Protein AF-A0A077KQ15-F1 (afdb_monomer_lite)

pLDDT: mean 82.39, std 13.11, range [30.59, 95.25]

Radius of gyration: 15.84 Å; chains: 1; bounding box: 35×29×42 Å

Sequence (138 aa):
MICLRQERTEYTYKLNLDNIHTGEVILEIGNPNKTPIKVSEKIDNNALVVTAFQKSDTEAGVYEDIDFARKHFDCFIQPCFPYKFLLKKDMIKQYKFRILSSTYSLKKDKWYRFKVSLETSICKNCDNISSDWIYFKR

Secondary structure (DSSP, 8-state):
---EEEE-SS-EEEEE-TTGGGTEEEEEEE--SSS-EEE-S---GGGEEEEEEEEESSTTSPPEE-----------SSSSS---EEE-TT-EEEEEEE-S-TT--PPTT-EEEEEEEE-S-SBTTPPPEE---EEEE-

Foldseek 3Di:
DDWDWDDDPAWIWIWDCPCVVVQKIKIKIAGQDQAWWFFFPADDLLLWWWPWKWKDLDPPDDTDTDDADTDDDDQPDPPSGDRPDTHHHGDMDMYMHRRDDPVDPDDANMKMWTKIWRCHDRTDPDDTDIDDIDIDHD

Structure (mmCIF, N/CA/C/O backbone):
data_AF-A0A077KQ15-F1
#
_entry.id   AF-A0A077KQ15-F1
#
loop_
_atom_site.group_PDB
_atom_site.id
_atom_site.type_symbol
_atom_site.label_atom_id
_atom_site.label_alt_id
_atom_site.label_comp_id
_atom_site.label_asym_id
_atom_site.label_entity_id
_atom_site.label_seq_id
_atom_site.pdbx_PDB_ins_code
_atom_site.Cartn_x
_atom_site.Cartn_y
_atom_site.Cartn_z
_atom_site.occupancy
_atom_site.B_iso_or_equiv
_atom_site.auth_seq_id
_atom_site.auth_comp_id
_atom_site.auth_asym_id
_atom_site.auth_atom_id
_atom_site.pdbx_PDB_model_num
ATOM 1 N N . MET A 1 1 ? -9.443 -4.238 -12.718 1.00 30.59 1 MET A N 1
ATOM 2 C CA . MET A 1 1 ? -9.449 -4.155 -11.242 1.00 30.59 1 MET A CA 1
ATOM 3 C C . MET A 1 1 ? -8.646 -5.332 -10.695 1.00 30.59 1 MET A C 1
ATOM 5 O O . MET A 1 1 ? -9.187 -6.420 -10.555 1.00 30.59 1 MET A O 1
ATOM 9 N N . ILE A 1 2 ? -7.337 -5.159 -10.487 1.00 35.53 2 ILE A N 1
ATOM 10 C CA . ILE A 1 2 ? -6.466 -6.207 -9.924 1.00 35.53 2 ILE A CA 1
ATOM 11 C C . ILE A 1 2 ? -6.480 -6.023 -8.403 1.00 35.53 2 ILE A C 1
ATOM 13 O O . ILE A 1 2 ? -6.130 -4.952 -7.915 1.00 35.53 2 ILE A O 1
ATOM 17 N N . CYS A 1 3 ? -6.953 -7.029 -7.666 1.00 37.09 3 CYS A N 1
ATOM 18 C CA . CYS A 1 3 ? -7.058 -7.006 -6.206 1.00 37.09 3 CYS A CA 1
ATOM 19 C C . CYS A 1 3 ? -6.137 -8.076 -5.617 1.00 37.09 3 CYS A C 1
ATOM 21 O O . CYS A 1 3 ? -6.329 -9.254 -5.899 1.00 37.09 3 CYS A O 1
ATOM 23 N N . LEU A 1 4 ? -5.189 -7.680 -4.768 1.00 47.25 4 LEU A N 1
ATOM 24 C CA . LEU A 1 4 ? -4.399 -8.607 -3.955 1.00 47.25 4 LEU A CA 1
ATOM 25 C C . LEU A 1 4 ? -5.047 -8.665 -2.566 1.00 47.25 4 LEU A C 1
ATOM 27 O O . LEU A 1 4 ? -5.056 -7.660 -1.854 1.00 47.25 4 LEU A O 1
ATOM 31 N N . ARG A 1 5 ? -5.668 -9.799 -2.219 1.00 40.81 5 ARG A N 1
ATOM 32 C CA . ARG A 1 5 ? -6.348 -10.026 -0.933 1.00 40.81 5 ARG A CA 1
ATOM 33 C C . ARG A 1 5 ? -5.601 -11.111 -0.167 1.00 40.81 5 ARG A C 1
ATOM 35 O O . ARG A 1 5 ? -5.396 -12.193 -0.705 1.00 40.81 5 ARG A O 1
ATOM 42 N N . GLN A 1 6 ? -5.270 -10.847 1.093 1.00 50.84 6 GLN A N 1
ATOM 43 C CA . GLN A 1 6 ? -4.846 -11.876 2.042 1.00 50.84 6 GLN A CA 1
ATOM 44 C C . GLN A 1 6 ? -5.871 -11.917 3.180 1.00 50.84 6 GLN A C 1
ATOM 46 O O . GLN A 1 6 ? -6.166 -10.893 3.800 1.00 50.84 6 GLN A O 1
ATOM 51 N N . GLU A 1 7 ? -6.483 -13.080 3.400 1.00 47.06 7 GLU A N 1
ATOM 52 C CA . GLU A 1 7 ? -7.490 -13.276 4.444 1.00 47.06 7 GLU A CA 1
ATOM 53 C C . GLU A 1 7 ? -6.830 -13.763 5.732 1.00 47.06 7 GLU A C 1
ATOM 55 O O . GLU A 1 7 ? -6.122 -14.771 5.735 1.00 47.06 7 GLU A O 1
ATOM 60 N N . ARG A 1 8 ? -7.086 -13.062 6.841 1.00 56.31 8 ARG A N 1
ATOM 61 C CA . ARG A 1 8 ? -6.844 -13.572 8.191 1.00 56.31 8 ARG A CA 1
ATOM 62 C C . ARG A 1 8 ? -8.120 -13.488 9.006 1.00 56.31 8 ARG A C 1
ATOM 64 O O . ARG A 1 8 ? -8.973 -12.636 8.774 1.00 56.31 8 ARG A O 1
ATOM 71 N N . THR A 1 9 ? -8.221 -14.361 9.998 1.00 56.69 9 THR A N 1
ATOM 72 C CA . THR A 1 9 ? -9.385 -14.498 10.880 1.00 56.69 9 THR A CA 1
ATOM 73 C C . THR A 1 9 ? -9.701 -13.257 11.708 1.00 56.69 9 THR A C 1
ATOM 75 O O . THR A 1 9 ? -10.732 -13.261 12.359 1.00 56.69 9 THR A O 1
ATOM 78 N N . GLU A 1 10 ? -8.883 -12.197 11.691 1.00 67.94 10 GLU A N 1
ATOM 79 C CA . GLU A 1 10 ? -9.103 -10.959 12.460 1.00 67.94 10 GLU A CA 1
ATOM 80 C C . GLU A 1 10 ? -9.371 -9.721 11.582 1.00 67.94 10 GLU A C 1
ATOM 82 O O . GLU A 1 10 ? -10.157 -8.859 11.976 1.00 67.94 10 GLU A O 1
ATOM 87 N N . TYR A 1 11 ? -8.783 -9.644 10.383 1.00 77.50 11 TYR A N 1
ATOM 88 C CA . TYR A 1 11 ? -8.929 -8.524 9.449 1.00 77.50 11 TYR A CA 1
ATOM 89 C C . TYR A 1 11 ? -8.636 -8.955 8.006 1.00 77.50 11 TYR A C 1
ATOM 91 O O . TYR A 1 11 ? -7.949 -9.945 7.749 1.00 77.50 11 TYR A O 1
ATOM 99 N N . THR A 1 12 ? -9.123 -8.169 7.051 1.00 86.00 12 THR A N 1
ATOM 100 C CA . THR A 1 12 ? -8.732 -8.256 5.639 1.00 86.00 12 THR A CA 1
ATOM 101 C C . THR A 1 12 ? -7.954 -7.014 5.260 1.00 86.00 12 THR A C 1
ATOM 103 O O . THR A 1 12 ? -8.325 -5.919 5.686 1.00 86.00 12 THR A O 1
ATOM 106 N N . TYR A 1 13 ? -6.945 -7.148 4.407 1.00 86.81 13 TYR A N 1
ATOM 107 C CA . TYR A 1 13 ? -6.349 -5.992 3.752 1.00 86.81 13 TYR A CA 1
ATOM 108 C C . TYR A 1 13 ? -6.353 -6.144 2.234 1.00 86.81 13 TYR A C 1
ATOM 110 O O . TYR A 1 13 ? -6.345 -7.259 1.703 1.00 86.81 13 TYR A O 1
ATOM 118 N N . LYS A 1 14 ? -6.389 -5.007 1.543 1.00 89.00 14 LYS A N 1
ATOM 119 C CA . LYS A 1 14 ? -6.357 -4.928 0.085 1.00 89.00 14 LYS A CA 1
ATOM 120 C C . LYS A 1 14 ? -5.687 -3.635 -0.359 1.00 89.00 14 LYS A C 1
ATOM 122 O O . LYS A 1 14 ? -5.930 -2.582 0.219 1.00 89.00 14 LYS A O 1
ATOM 127 N N . LEU A 1 15 ? -4.890 -3.705 -1.419 1.00 89.38 15 LEU A N 1
ATOM 128 C CA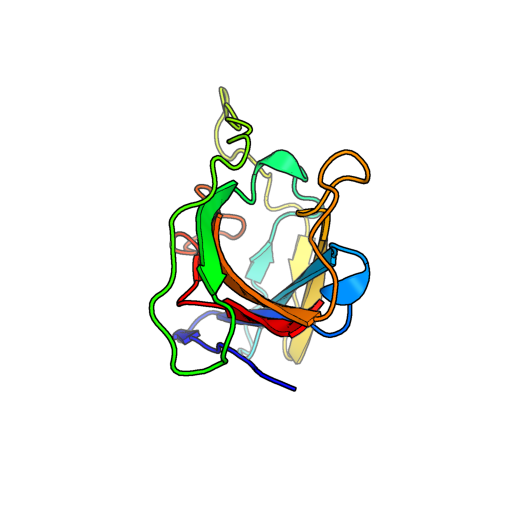 . LEU A 1 15 ? -4.402 -2.520 -2.123 1.00 89.38 15 LEU A CA 1
ATOM 129 C C . LEU A 1 15 ? -5.308 -2.253 -3.330 1.00 89.38 15 LEU A C 1
ATOM 131 O O . LEU A 1 15 ? -5.435 -3.095 -4.219 1.00 89.38 15 LEU A O 1
ATOM 135 N N . ASN A 1 16 ? -5.965 -1.098 -3.342 1.00 90.50 16 ASN A N 1
ATOM 136 C CA . ASN A 1 16 ? -6.693 -0.568 -4.483 1.00 90.50 16 ASN A CA 1
ATOM 137 C C . ASN A 1 16 ? -5.738 0.295 -5.332 1.00 90.50 16 ASN A C 1
ATOM 139 O O . ASN A 1 16 ? -5.039 1.178 -4.825 1.00 90.50 16 ASN A O 1
ATOM 143 N N . LEU A 1 17 ? -5.721 -0.004 -6.631 1.00 88.81 17 LEU A N 1
ATOM 144 C CA . LEU A 1 17 ? -4.804 0.526 -7.635 1.00 88.81 17 LEU A CA 1
ATOM 145 C C . LEU A 1 17 ? -5.513 1.363 -8.707 1.00 88.81 17 LEU A C 1
ATOM 147 O O . LEU A 1 17 ? -4.901 1.697 -9.716 1.00 88.81 17 LEU A O 1
ATOM 151 N N . ASP A 1 18 ? -6.786 1.713 -8.521 1.00 88.62 18 ASP A N 1
ATOM 152 C CA . ASP A 1 18 ? -7.578 2.446 -9.518 1.00 88.62 18 ASP A CA 1
ATOM 153 C C . ASP A 1 18 ? -6.925 3.800 -9.872 1.00 88.62 18 ASP A C 1
ATOM 155 O O . ASP A 1 18 ? -6.953 4.250 -11.018 1.00 88.62 18 ASP A O 1
ATOM 159 N N . ASN A 1 19 ? -6.220 4.398 -8.906 1.00 86.12 19 ASN A N 1
ATOM 160 C CA . ASN A 1 19 ? -5.506 5.668 -9.047 1.00 86.12 19 ASN A CA 1
ATOM 161 C C . ASN A 1 19 ? -3.994 5.504 -9.284 1.00 86.12 19 ASN A C 1
ATOM 163 O O . ASN A 1 19 ? -3.232 6.463 -9.167 1.00 86.12 19 ASN A O 1
ATOM 167 N N . ILE A 1 20 ? -3.523 4.311 -9.662 1.00 85.88 20 ILE A N 1
ATOM 168 C CA . ILE A 1 20 ? -2.083 4.086 -9.862 1.00 85.88 20 ILE A CA 1
ATOM 169 C C . ILE A 1 20 ? -1.500 4.980 -10.965 1.00 85.88 20 ILE A C 1
ATOM 171 O O . ILE A 1 20 ? -0.351 5.415 -10.891 1.00 85.88 20 ILE A O 1
ATOM 175 N N . HIS A 1 21 ? -2.322 5.335 -11.955 1.00 79.12 21 HIS A N 1
ATOM 176 C CA . HIS A 1 21 ? -1.962 6.247 -13.036 1.00 79.12 21 HIS A CA 1
ATOM 177 C C . HIS A 1 21 ? -1.613 7.661 -12.528 1.00 79.12 21 HIS A C 1
ATOM 179 O O . HIS A 1 21 ? -0.714 8.300 -13.080 1.00 79.12 21 HIS A O 1
ATOM 185 N N . THR A 1 22 ? -2.244 8.124 -11.440 1.00 81.50 22 THR A N 1
ATOM 186 C CA . THR A 1 22 ? -1.903 9.387 -10.756 1.00 81.50 22 THR A CA 1
ATOM 187 C C . THR A 1 22 ? -0.803 9.224 -9.705 1.00 81.50 22 THR A C 1
ATOM 189 O O . THR A 1 22 ? -0.356 10.214 -9.124 1.00 81.50 22 THR A O 1
ATOM 192 N N . GLY A 1 23 ? -0.316 7.998 -9.489 1.00 83.94 23 GLY A N 1
ATOM 193 C CA . GLY A 1 23 ? 0.694 7.691 -8.483 1.00 83.94 23 GLY A CA 1
ATOM 194 C C . GLY A 1 23 ? 0.148 7.369 -7.106 1.00 83.94 23 GLY A C 1
ATOM 195 O O . GLY A 1 23 ? 0.919 7.381 -6.144 1.00 83.94 23 GLY A O 1
ATOM 196 N N . GLU A 1 24 ? -1.150 7.104 -7.001 1.00 89.94 24 GLU A N 1
ATOM 197 C CA . GLU A 1 24 ? -1.814 6.837 -5.735 1.00 89.94 24 GLU A CA 1
ATOM 198 C C . GLU A 1 24 ? -2.189 5.361 -5.588 1.00 89.94 24 GLU A C 1
ATOM 200 O O . GLU A 1 24 ? -2.674 4.714 -6.516 1.00 89.94 24 GLU A O 1
ATOM 205 N N . VAL A 1 25 ? -2.004 4.848 -4.376 1.00 90.81 25 VAL A N 1
ATOM 206 C CA . VAL A 1 25 ? -2.445 3.524 -3.940 1.00 90.81 25 VAL A CA 1
ATOM 207 C C . VAL A 1 25 ? -3.271 3.699 -2.676 1.00 90.81 25 VAL A C 1
ATOM 209 O O . VAL A 1 25 ? -2.914 4.479 -1.793 1.00 90.81 25 VAL A O 1
ATOM 212 N N . ILE A 1 26 ? -4.387 2.984 -2.578 1.00 93.00 26 ILE A N 1
ATOM 213 C CA . ILE A 1 26 ? -5.243 3.012 -1.392 1.00 93.00 26 ILE A CA 1
ATOM 214 C C . ILE A 1 26 ? -5.133 1.663 -0.690 1.00 93.00 26 ILE A C 1
ATOM 216 O O . ILE A 1 26 ? -5.492 0.638 -1.257 1.00 93.00 26 ILE A O 1
ATOM 220 N N . LEU A 1 27 ? -4.657 1.659 0.551 1.00 91.75 27 LEU A N 1
ATOM 221 C CA . LEU A 1 27 ? -4.740 0.495 1.424 1.00 91.75 27 LEU A CA 1
ATOM 222 C C . LEU A 1 27 ? -6.099 0.486 2.118 1.00 91.75 27 LEU A C 1
ATOM 224 O O . LEU A 1 27 ? -6.452 1.425 2.829 1.00 91.75 27 LEU A O 1
ATOM 228 N N . GLU A 1 28 ? -6.838 -0.594 1.941 1.00 92.50 28 GLU A N 1
ATOM 229 C CA . GLU A 1 28 ? -8.114 -0.854 2.587 1.00 92.50 28 GLU A CA 1
ATOM 230 C C . GLU A 1 28 ? -7.902 -1.894 3.684 1.00 92.50 28 GLU A C 1
ATOM 232 O O . GLU A 1 28 ? -7.447 -2.999 3.398 1.00 92.50 28 GLU A O 1
ATOM 237 N N . ILE A 1 29 ? -8.241 -1.552 4.925 1.00 89.94 29 ILE A N 1
ATOM 238 C CA . ILE A 1 29 ? -8.306 -2.487 6.050 1.00 89.94 29 ILE A CA 1
ATOM 239 C C . ILE A 1 29 ? -9.770 -2.700 6.397 1.00 89.94 29 ILE A C 1
ATOM 241 O O . ILE A 1 29 ? -10.469 -1.752 6.748 1.00 89.94 29 ILE A O 1
ATOM 245 N N . GLY A 1 30 ? -10.231 -3.939 6.282 1.00 90.62 30 GLY A N 1
ATOM 246 C CA . GLY A 1 30 ? -11.596 -4.355 6.578 1.00 90.62 30 GLY A CA 1
ATOM 247 C C . GLY A 1 30 ? -11.663 -5.237 7.819 1.00 90.62 30 GLY A C 1
ATOM 248 O O . GLY A 1 30 ? -10.746 -6.014 8.087 1.00 90.62 30 GLY A O 1
ATOM 249 N N . ASN A 1 31 ? -12.765 -5.137 8.560 1.00 89.38 31 ASN A N 1
ATOM 250 C CA . ASN A 1 31 ? -13.070 -6.037 9.669 1.00 89.38 31 ASN A CA 1
ATOM 251 C C . ASN A 1 31 ? -14.221 -6.986 9.282 1.00 89.38 31 ASN A C 1
ATOM 253 O O . ASN A 1 31 ? -15.382 -6.581 9.374 1.00 89.38 31 ASN A O 1
ATOM 257 N N . PRO A 1 32 ? -13.941 -8.239 8.878 1.00 86.00 32 PRO A N 1
ATOM 258 C CA . PRO A 1 32 ? -14.989 -9.205 8.545 1.00 86.00 32 PRO A CA 1
ATOM 259 C C . PRO A 1 32 ? -15.691 -9.788 9.790 1.00 86.00 32 PRO A C 1
ATOM 261 O O . PRO A 1 32 ? -16.693 -10.493 9.671 1.00 86.00 32 PRO A O 1
ATOM 264 N N . ASN A 1 33 ? -15.178 -9.526 10.997 1.00 81.00 33 ASN A N 1
ATOM 265 C CA . ASN A 1 33 ? -15.610 -10.181 12.229 1.00 81.00 33 ASN A CA 1
ATOM 266 C C . ASN A 1 33 ? -16.580 -9.343 13.056 1.00 81.00 33 ASN A C 1
ATOM 268 O O . ASN A 1 33 ? -16.670 -8.125 12.934 1.00 81.00 33 ASN A O 1
ATOM 272 N N . LYS A 1 34 ? -17.281 -10.009 13.985 1.00 73.38 34 LYS A N 1
ATOM 273 C CA . LYS A 1 34 ? -18.187 -9.343 14.936 1.00 73.38 34 LYS A CA 1
ATOM 274 C C . LYS A 1 34 ? -17.463 -8.453 15.948 1.00 73.38 34 LYS A C 1
ATOM 276 O O . LYS A 1 34 ? -18.041 -7.465 16.394 1.00 73.38 34 LYS A O 1
ATOM 281 N N . THR A 1 35 ? -16.224 -8.781 16.300 1.00 86.69 35 THR A N 1
ATOM 282 C CA . THR A 1 35 ? -15.457 -8.028 17.295 1.00 86.69 35 THR A CA 1
ATOM 283 C C . THR A 1 35 ? -14.793 -6.813 16.647 1.00 86.69 35 THR A C 1
ATOM 285 O O . THR A 1 35 ? -14.101 -6.973 15.642 1.00 86.69 35 THR A O 1
ATOM 288 N N . PRO A 1 36 ? -14.960 -5.596 17.193 1.00 87.69 36 PRO A N 1
ATOM 289 C CA . PRO A 1 36 ? -14.260 -4.424 16.687 1.00 87.69 36 PRO A CA 1
ATOM 290 C C . PRO A 1 36 ? -12.738 -4.554 16.826 1.00 87.69 36 PRO A C 1
ATOM 292 O O . PRO A 1 36 ? -12.246 -4.979 17.872 1.00 87.69 36 PRO A O 1
ATOM 295 N N . ILE A 1 37 ? -11.996 -4.116 15.808 1.00 88.25 37 ILE A N 1
ATOM 296 C CA . ILE A 1 37 ? -10.527 -4.093 15.827 1.00 88.25 37 ILE A CA 1
ATOM 297 C C . ILE A 1 37 ? -10.019 -2.659 15.981 1.00 88.25 37 ILE A C 1
ATOM 299 O O . ILE A 1 37 ? -10.638 -1.712 15.493 1.00 88.25 37 ILE A O 1
ATOM 303 N N . LYS A 1 38 ? -8.893 -2.477 16.675 1.00 89.25 38 LYS A N 1
ATOM 304 C CA . LYS A 1 38 ? -8.252 -1.161 16.789 1.00 89.25 38 LYS A CA 1
ATOM 305 C C . LYS A 1 38 ? -7.227 -0.991 15.674 1.00 89.25 38 LYS A C 1
ATOM 307 O O . LYS A 1 38 ? -6.282 -1.772 15.582 1.00 89.25 38 LYS A O 1
ATOM 312 N N . VAL A 1 39 ? -7.406 0.053 14.877 1.00 90.56 39 VAL A N 1
ATOM 313 C CA . VAL A 1 39 ? -6.522 0.442 13.775 1.00 90.56 39 VAL A CA 1
ATOM 314 C C . VAL A 1 39 ? -6.031 1.870 13.992 1.00 90.56 39 VAL A C 1
ATOM 316 O O . VAL A 1 39 ? -6.598 2.637 14.780 1.00 90.56 39 VAL A O 1
ATOM 319 N N . SER A 1 40 ? -4.963 2.251 13.310 1.00 91.69 40 SER A N 1
ATOM 320 C CA . SER A 1 40 ? -4.457 3.617 13.364 1.00 91.69 40 SER A CA 1
ATOM 321 C C . SER A 1 40 ? -5.409 4.586 12.671 1.00 91.69 40 SER A C 1
ATOM 323 O O . SER A 1 40 ? -6.012 4.278 11.644 1.00 91.69 40 SER A O 1
ATOM 325 N N . GLU A 1 41 ? -5.563 5.789 13.214 1.00 91.31 41 GLU A N 1
ATOM 326 C CA . GLU A 1 41 ? -6.450 6.785 12.602 1.00 91.31 41 GLU A CA 1
ATOM 327 C C . GLU A 1 41 ? -5.878 7.328 11.284 1.00 91.31 41 GLU A C 1
ATOM 329 O O . GLU A 1 41 ? -6.619 7.532 10.315 1.00 91.31 41 GLU A O 1
ATOM 334 N N . LYS A 1 42 ? -4.555 7.524 11.266 1.00 90.38 42 LYS A N 1
ATOM 335 C CA . LYS A 1 42 ? -3.742 8.022 10.156 1.00 90.38 42 LYS A CA 1
ATOM 336 C C . LYS A 1 42 ? -2.431 7.239 10.109 1.00 90.38 42 LYS A C 1
ATOM 338 O O . LYS A 1 42 ? -1.972 6.750 11.142 1.00 90.38 42 LYS A O 1
ATOM 343 N N . ILE A 1 43 ? -1.852 7.153 8.918 1.00 90.00 43 ILE A N 1
ATOM 344 C CA . ILE A 1 43 ? -0.547 6.544 8.655 1.00 90.00 43 ILE A CA 1
ATOM 345 C C . ILE A 1 43 ? 0.268 7.566 7.861 1.00 90.00 43 ILE A C 1
ATOM 347 O O . ILE A 1 43 ? -0.288 8.270 7.015 1.00 90.00 43 ILE A O 1
ATOM 351 N N . ASP A 1 44 ? 1.559 7.676 8.161 1.00 88.56 44 ASP A N 1
ATOM 352 C CA . ASP A 1 44 ? 2.472 8.532 7.407 1.00 88.56 44 ASP A CA 1
ATOM 353 C C . ASP A 1 44 ? 2.666 7.979 5.992 1.00 88.56 44 ASP A C 1
ATOM 355 O O . ASP A 1 44 ? 2.819 6.773 5.800 1.00 88.56 44 ASP A O 1
ATOM 359 N N . ASN A 1 45 ? 2.687 8.855 4.988 1.00 88.00 45 ASN A N 1
ATOM 360 C CA . ASN A 1 45 ? 2.833 8.437 3.597 1.00 88.00 45 ASN A CA 1
ATOM 361 C C . ASN A 1 45 ? 4.131 7.655 3.343 1.00 88.00 45 ASN A C 1
ATOM 363 O O . ASN A 1 45 ? 4.155 6.775 2.490 1.00 88.00 45 ASN A O 1
ATOM 367 N N . ASN A 1 46 ? 5.208 7.989 4.055 1.00 86.50 46 ASN A N 1
ATOM 368 C CA . ASN A 1 46 ? 6.515 7.365 3.878 1.00 86.50 46 ASN A CA 1
ATOM 369 C C . ASN A 1 46 ? 6.582 5.961 4.491 1.00 86.50 46 ASN A C 1
ATOM 371 O O . ASN A 1 46 ? 7.512 5.223 4.190 1.00 86.50 46 ASN A O 1
ATOM 375 N N . ALA A 1 47 ? 5.603 5.573 5.313 1.00 87.44 47 ALA A N 1
ATOM 376 C CA . ALA A 1 47 ? 5.558 4.242 5.907 1.00 87.44 47 ALA A CA 1
ATOM 377 C C . ALA A 1 47 ? 5.325 3.137 4.869 1.00 87.44 47 ALA A C 1
ATOM 379 O O . ALA A 1 47 ? 5.758 2.005 5.079 1.00 87.44 47 ALA A O 1
ATOM 380 N N . LEU A 1 48 ? 4.642 3.452 3.760 1.00 88.88 48 LEU A N 1
ATOM 381 C CA . LEU A 1 48 ? 4.511 2.537 2.632 1.00 88.88 48 LEU A CA 1
ATOM 382 C C . LEU A 1 48 ? 5.740 2.675 1.730 1.00 88.88 48 LEU A C 1
ATOM 384 O O . LEU A 1 48 ? 5.846 3.601 0.925 1.00 88.88 48 LEU A O 1
ATOM 388 N N . VAL A 1 49 ? 6.660 1.729 1.863 1.00 87.62 49 VAL A N 1
ATOM 389 C CA . VAL A 1 49 ? 7.947 1.734 1.171 1.00 87.62 49 VAL A CA 1
ATOM 390 C C . VAL A 1 49 ? 7.855 0.898 -0.098 1.00 87.62 49 VAL A C 1
ATOM 392 O O . VAL A 1 49 ? 7.442 -0.260 -0.063 1.00 87.62 49 VAL A O 1
ATOM 395 N N . VAL A 1 50 ? 8.282 1.463 -1.230 1.00 88.88 50 VAL A N 1
ATOM 396 C CA . VAL A 1 50 ? 8.486 0.705 -2.472 1.00 88.88 50 VAL A CA 1
ATOM 397 C C . VAL A 1 50 ? 9.788 -0.085 -2.345 1.00 88.88 50 VAL A C 1
ATOM 399 O O . VAL A 1 50 ? 10.875 0.490 -2.304 1.00 88.88 50 VAL A O 1
ATOM 402 N N . THR A 1 51 ? 9.686 -1.409 -2.266 1.00 88.94 51 THR A N 1
ATOM 403 C CA . THR A 1 51 ? 10.842 -2.294 -2.045 1.00 88.94 51 THR A CA 1
ATOM 404 C C . THR A 1 51 ? 11.517 -2.699 -3.353 1.00 88.94 51 THR A C 1
ATOM 406 O O . THR A 1 51 ? 12.737 -2.874 -3.393 1.00 88.94 51 THR A O 1
ATOM 409 N N . ALA A 1 52 ? 10.747 -2.772 -4.440 1.00 90.88 52 ALA A N 1
ATOM 410 C CA . ALA A 1 52 ? 11.239 -3.008 -5.791 1.00 90.88 52 ALA A CA 1
ATOM 411 C C . ALA A 1 52 ? 10.395 -2.235 -6.809 1.00 90.88 52 ALA A C 1
ATOM 413 O O . ALA A 1 52 ? 9.174 -2.160 -6.658 1.00 90.88 52 ALA A O 1
ATOM 414 N N . PHE A 1 53 ? 11.030 -1.700 -7.853 1.00 91.69 53 PHE A N 1
ATOM 415 C CA . PHE A 1 53 ? 10.370 -0.976 -8.938 1.00 91.69 53 PHE A CA 1
ATOM 416 C C . PHE A 1 53 ? 11.051 -1.328 -10.261 1.00 91.69 53 PHE A C 1
ATOM 418 O O . PHE A 1 53 ? 12.263 -1.186 -10.391 1.00 91.69 53 PHE A O 1
ATOM 425 N N . GLN A 1 54 ? 10.286 -1.825 -11.228 1.00 93.25 54 GLN A N 1
ATOM 426 C CA . GLN A 1 54 ? 10.821 -2.357 -12.477 1.00 93.25 54 GLN A CA 1
ATOM 427 C C . GLN A 1 54 ? 9.982 -1.929 -13.680 1.00 93.25 54 GLN A C 1
ATOM 429 O O . GLN A 1 54 ? 8.796 -1.616 -13.548 1.00 93.25 54 GLN A O 1
ATOM 434 N N . LYS A 1 55 ? 10.589 -1.949 -14.870 1.00 93.75 55 LYS A N 1
ATOM 435 C CA . LYS A 1 55 ? 9.960 -1.547 -16.138 1.00 93.75 55 LYS A CA 1
ATOM 436 C C . LYS A 1 55 ? 10.249 -2.544 -17.249 1.00 93.75 55 LYS A C 1
ATOM 438 O O . LYS A 1 55 ? 11.359 -3.049 -17.347 1.00 93.75 55 LYS A O 1
ATOM 443 N N . SER A 1 56 ? 9.270 -2.751 -18.117 1.00 94.81 56 SER A N 1
ATOM 444 C CA . SER A 1 56 ? 9.386 -3.510 -19.354 1.00 94.81 56 SER A CA 1
ATOM 445 C C . SER A 1 56 ? 8.711 -2.783 -20.518 1.00 94.81 56 SER A C 1
ATOM 447 O O . SER A 1 56 ? 7.870 -1.896 -20.339 1.00 94.81 56 SER A O 1
ATOM 449 N N . ASP A 1 57 ? 9.081 -3.178 -21.730 1.00 93.00 57 ASP A N 1
ATOM 450 C CA . ASP A 1 57 ? 8.460 -2.714 -22.969 1.00 93.00 57 ASP A CA 1
ATOM 451 C C . ASP A 1 57 ? 7.157 -3.465 -23.277 1.00 93.00 57 ASP A C 1
ATOM 453 O O . ASP A 1 57 ? 6.302 -2.952 -23.993 1.00 93.00 57 ASP A O 1
ATOM 457 N N . THR A 1 58 ? 6.977 -4.660 -22.707 1.00 91.88 58 THR A N 1
ATOM 458 C CA . THR A 1 58 ? 5.794 -5.511 -22.904 1.00 91.88 58 THR A CA 1
ATOM 459 C C . THR A 1 58 ? 5.326 -6.091 -21.568 1.00 91.88 58 THR A C 1
ATOM 461 O O . THR A 1 58 ? 6.100 -6.168 -20.620 1.00 91.88 58 THR A O 1
ATOM 464 N N . GLU A 1 59 ? 4.059 -6.501 -21.475 1.00 88.38 59 GLU A N 1
ATOM 465 C CA . GLU A 1 59 ? 3.472 -7.026 -20.230 1.00 88.38 59 GLU A CA 1
ATOM 466 C C . GLU A 1 59 ? 4.160 -8.313 -19.746 1.00 88.38 59 GLU A C 1
ATOM 468 O O . GLU A 1 59 ? 4.427 -8.480 -18.560 1.00 88.38 59 GLU A O 1
ATOM 473 N N . ALA A 1 60 ? 4.497 -9.204 -20.682 1.00 88.81 60 ALA A N 1
ATOM 474 C CA . ALA A 1 60 ? 5.174 -10.474 -20.416 1.00 88.81 60 ALA A CA 1
ATOM 475 C C . ALA A 1 60 ? 6.697 -10.412 -20.653 1.00 88.81 60 ALA A C 1
ATOM 477 O O . ALA A 1 60 ? 7.355 -11.446 -20.753 1.00 88.81 60 ALA A O 1
ATOM 478 N N . GLY A 1 61 ? 7.255 -9.208 -20.802 1.00 88.38 61 GLY A N 1
ATOM 479 C CA . GLY A 1 61 ? 8.654 -9.008 -21.161 1.00 88.38 61 GLY A CA 1
ATOM 480 C C . GLY A 1 61 ? 9.629 -9.163 -19.998 1.00 88.38 61 GLY A C 1
ATOM 481 O O . GLY A 1 61 ? 9.262 -9.378 -18.841 1.00 88.38 61 GLY A O 1
ATOM 482 N N . VAL A 1 62 ? 10.914 -8.992 -20.313 1.00 91.69 62 VAL A N 1
ATOM 483 C CA . VAL A 1 62 ? 11.957 -8.857 -19.293 1.00 91.69 62 VAL A CA 1
ATOM 484 C C . VAL A 1 62 ? 11.786 -7.506 -18.605 1.00 91.69 62 VAL A C 1
ATOM 486 O O . VAL A 1 62 ? 11.631 -6.475 -19.264 1.00 91.69 62 VAL A O 1
ATOM 489 N N . TYR A 1 63 ? 11.776 -7.528 -17.277 1.00 94.25 63 TYR A N 1
ATOM 490 C CA . TYR A 1 63 ? 11.665 -6.340 -16.443 1.00 94.25 63 TYR A CA 1
ATOM 491 C C . TYR A 1 63 ? 13.048 -5.925 -15.950 1.00 94.25 63 TYR A C 1
ATOM 493 O O . TYR A 1 63 ? 13.762 -6.727 -15.354 1.00 94.25 63 TYR A O 1
ATOM 501 N N . GLU A 1 64 ? 13.392 -4.665 -16.181 1.00 93.56 64 GLU A N 1
ATOM 502 C CA . GLU A 1 64 ? 14.629 -4.033 -15.728 1.00 93.56 64 GLU A CA 1
ATOM 503 C C . GLU A 1 64 ? 14.382 -3.294 -14.415 1.00 93.56 64 GLU A C 1
ATOM 505 O O . GLU A 1 64 ? 13.363 -2.606 -14.278 1.00 93.56 64 GLU A O 1
ATOM 510 N N . ASP A 1 65 ? 15.323 -3.392 -13.477 1.00 91.56 65 ASP A N 1
ATOM 511 C CA . ASP A 1 65 ? 15.301 -2.599 -12.251 1.00 91.56 65 ASP A CA 1
ATOM 512 C C . ASP A 1 65 ? 15.423 -1.105 -12.554 1.00 91.56 65 ASP A C 1
ATOM 514 O O . ASP A 1 65 ? 16.243 -0.663 -13.361 1.00 91.56 65 ASP A O 1
ATOM 518 N N . ILE A 1 66 ? 14.586 -0.319 -11.886 1.00 88.12 66 ILE A N 1
ATOM 519 C CA . ILE A 1 66 ? 14.673 1.133 -11.875 1.00 88.12 66 ILE A CA 1
ATOM 520 C C . ILE A 1 66 ? 15.093 1.557 -10.480 1.00 88.12 66 ILE A C 1
ATOM 522 O O . ILE A 1 66 ? 14.483 1.153 -9.488 1.00 88.12 66 ILE A O 1
ATOM 526 N N . ASP A 1 67 ? 16.082 2.442 -10.424 1.00 81.88 67 ASP A N 1
ATOM 527 C CA . ASP A 1 67 ? 16.415 3.130 -9.190 1.00 81.88 67 ASP A CA 1
ATOM 528 C C . ASP A 1 67 ? 15.250 4.040 -8.772 1.00 81.88 67 ASP A C 1
ATOM 530 O O . ASP A 1 67 ? 14.932 5.053 -9.408 1.00 81.88 67 ASP A O 1
ATOM 534 N N . PHE A 1 68 ? 14.551 3.612 -7.727 1.00 79.81 68 PHE A N 1
ATOM 535 C CA . PHE A 1 68 ? 13.400 4.291 -7.164 1.00 79.81 68 PHE A CA 1
ATOM 536 C C . PHE A 1 68 ? 13.765 4.735 -5.757 1.00 79.81 68 PHE A C 1
ATOM 538 O O . PHE A 1 68 ? 14.142 3.904 -4.929 1.00 79.81 68 PHE A O 1
ATOM 545 N N . ALA A 1 69 ? 13.653 6.036 -5.477 1.00 72.44 69 ALA A N 1
ATOM 546 C CA . ALA A 1 69 ? 14.095 6.588 -4.207 1.00 72.44 69 ALA A CA 1
ATOM 547 C C . ALA A 1 69 ? 13.312 5.935 -3.077 1.00 72.44 69 ALA A C 1
ATOM 549 O O . ALA A 1 69 ? 12.098 6.108 -2.930 1.00 72.44 69 A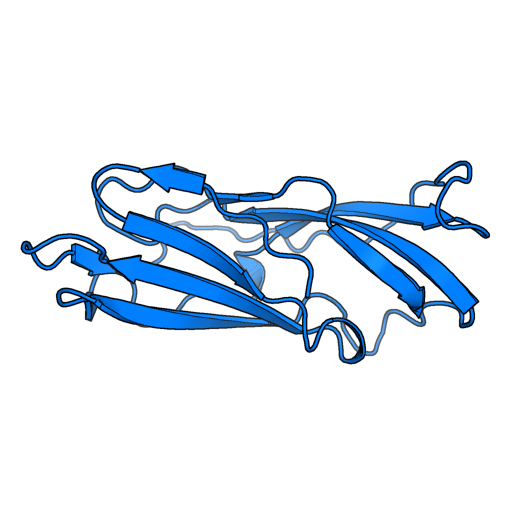LA A O 1
ATOM 550 N N . ARG A 1 70 ? 14.047 5.195 -2.257 1.00 70.62 70 ARG A N 1
ATOM 551 C CA . ARG A 1 70 ? 13.528 4.624 -1.030 1.00 70.62 70 ARG A CA 1
ATOM 552 C C . ARG A 1 70 ? 13.511 5.736 -0.001 1.00 70.62 70 ARG A C 1
ATOM 554 O O . ARG A 1 70 ? 14.554 6.200 0.451 1.00 70.62 70 ARG A O 1
ATOM 561 N N . LYS A 1 71 ? 12.314 6.197 0.348 1.00 71.06 71 LYS A N 1
ATOM 562 C CA . LYS A 1 71 ? 12.154 6.987 1.562 1.00 71.06 71 LYS A CA 1
ATOM 563 C C . LYS A 1 71 ? 12.164 6.019 2.728 1.00 71.06 71 LYS A C 1
ATOM 565 O O . LYS A 1 71 ? 11.264 5.193 2.845 1.00 71.06 71 LYS A O 1
ATOM 570 N N . HIS A 1 72 ? 13.200 6.112 3.547 1.00 66.38 72 HIS A N 1
ATOM 5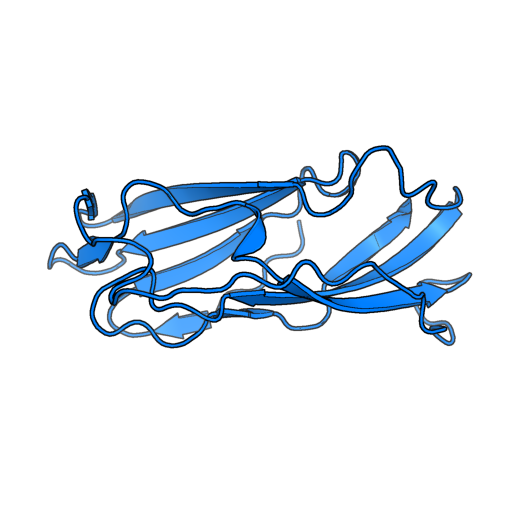71 C CA . HIS A 1 72 ? 13.232 5.415 4.819 1.00 66.38 72 HIS A CA 1
ATOM 572 C C . HIS A 1 72 ? 12.257 6.106 5.772 1.00 66.38 72 HIS A C 1
ATOM 574 O O . HIS A 1 72 ? 12.261 7.333 5.901 1.00 66.38 72 HIS A O 1
ATOM 580 N N . PHE A 1 73 ? 11.372 5.318 6.373 1.00 78.12 73 PHE A N 1
ATOM 581 C CA . PHE A 1 73 ? 10.500 5.767 7.445 1.00 78.12 73 PHE A CA 1
ATOM 582 C C . PHE A 1 73 ? 11.077 5.263 8.760 1.00 78.12 73 PHE A C 1
ATOM 584 O O . PHE A 1 73 ? 10.992 4.076 9.065 1.00 78.12 73 PHE A O 1
ATOM 591 N N . ASP A 1 74 ? 11.655 6.177 9.532 1.00 75.88 74 ASP A N 1
ATOM 592 C CA . ASP A 1 74 ? 12.197 5.850 10.842 1.00 75.88 74 ASP A CA 1
ATOM 593 C C . ASP A 1 74 ? 11.131 6.054 11.918 1.00 75.88 74 ASP A C 1
ATOM 595 O O . ASP A 1 74 ? 10.553 7.133 12.077 1.00 75.88 74 ASP A O 1
ATOM 599 N N . CYS A 1 75 ? 10.879 4.999 12.685 1.00 78.38 75 CYS A N 1
ATOM 600 C CA . CYS A 1 75 ? 9.962 5.020 13.808 1.00 78.38 75 CYS A CA 1
ATOM 601 C C . CYS A 1 75 ? 10.726 4.857 15.119 1.00 78.38 75 CYS A C 1
ATOM 603 O O . CYS A 1 75 ? 11.161 3.766 15.477 1.00 78.38 75 CYS A O 1
ATOM 605 N N . PHE A 1 76 ? 10.851 5.957 15.856 1.00 77.56 76 PHE A N 1
ATOM 606 C CA . PHE A 1 76 ? 11.614 5.988 17.105 1.00 77.56 76 PHE A CA 1
ATOM 607 C C . PHE A 1 76 ? 10.784 5.611 18.345 1.00 77.56 76 PHE A C 1
ATOM 609 O O . PHE A 1 76 ? 11.354 5.330 19.395 1.00 77.56 76 PHE A O 1
ATOM 616 N N . ILE A 1 77 ? 9.446 5.603 18.248 1.00 76.31 77 ILE A N 1
ATOM 617 C CA . ILE A 1 77 ? 8.531 5.286 19.359 1.00 76.31 77 ILE A CA 1
ATOM 618 C C . ILE A 1 77 ? 7.444 4.328 18.872 1.00 76.31 77 ILE A C 1
ATOM 620 O O . ILE A 1 77 ? 6.734 4.623 17.911 1.00 76.31 77 ILE A O 1
ATOM 624 N N . GLN A 1 78 ? 7.279 3.197 19.564 1.00 75.75 78 GLN A N 1
ATOM 625 C CA . GLN A 1 78 ? 6.252 2.207 19.240 1.00 75.75 78 GLN A CA 1
ATOM 626 C C . GLN A 1 78 ? 4.962 2.386 20.069 1.00 75.75 78 GLN A C 1
ATOM 628 O O . GLN A 1 78 ? 5.035 2.699 21.259 1.00 75.75 78 GLN A O 1
ATOM 633 N N . PRO A 1 79 ? 3.775 2.122 19.480 1.00 75.81 79 PRO A N 1
ATOM 634 C CA . PRO A 1 79 ? 3.556 1.845 18.059 1.00 75.81 79 PRO A CA 1
ATOM 635 C C . PRO A 1 79 ? 3.733 3.114 17.212 1.00 75.81 79 PRO A C 1
ATOM 637 O O . PRO A 1 79 ? 3.240 4.180 17.579 1.00 75.81 79 PRO A O 1
ATOM 640 N N . CYS A 1 80 ? 4.359 2.970 16.042 1.00 81.81 80 CYS A N 1
ATOM 641 C CA . CYS A 1 80 ? 4.589 4.062 15.084 1.00 81.81 80 CYS A CA 1
ATOM 642 C C . CYS A 1 80 ? 3.291 4.772 14.691 1.00 81.81 80 CYS A C 1
ATOM 644 O O . CYS A 1 80 ? 3.263 5.976 14.448 1.00 81.81 80 CYS A O 1
ATOM 646 N N . PHE A 1 81 ? 2.198 4.004 14.676 1.00 87.06 81 PHE A N 1
ATOM 647 C CA . PHE A 1 81 ? 0.857 4.476 14.390 1.00 87.06 81 PHE A CA 1
ATOM 648 C C . PHE A 1 81 ? -0.097 4.054 15.514 1.00 87.06 81 PHE A C 1
ATOM 650 O O . PHE A 1 81 ? -0.601 2.930 15.513 1.00 87.06 81 PHE A O 1
ATOM 657 N N . PRO A 1 82 ? -0.396 4.939 16.480 1.00 86.75 82 PRO A N 1
ATOM 658 C CA . PRO A 1 82 ? -1.282 4.621 17.596 1.00 86.75 82 PRO A CA 1
ATOM 659 C C . PRO A 1 82 ? -2.667 4.124 17.152 1.00 86.75 82 PRO A C 1
ATOM 661 O O . PRO A 1 82 ? -3.333 4.770 16.341 1.00 86.75 82 PRO A O 1
ATOM 664 N N . TYR A 1 83 ? -3.134 3.015 17.740 1.00 89.38 83 TYR A N 1
ATOM 665 C CA . TYR A 1 83 ? -4.410 2.353 17.419 1.00 89.38 83 TYR A CA 1
ATOM 666 C C . TYR A 1 83 ? -5.634 3.090 17.994 1.00 89.38 83 TYR A C 1
ATOM 668 O O . TYR A 1 83 ? -6.327 2.598 18.891 1.00 89.38 83 TYR A O 1
ATOM 676 N N . LYS A 1 84 ? -5.860 4.317 17.528 1.00 89.44 84 LYS A N 1
ATOM 677 C CA . LYS A 1 84 ? -6.877 5.234 18.064 1.00 89.44 84 LYS A CA 1
ATOM 678 C C . LYS A 1 84 ? -8.265 5.061 17.443 1.00 89.44 84 LYS A C 1
ATOM 680 O O . LYS A 1 84 ? -9.230 5.568 18.004 1.00 89.44 84 LYS A O 1
ATOM 685 N N . PHE A 1 85 ? -8.390 4.344 16.327 1.00 91.69 85 PHE A N 1
ATOM 686 C CA . PHE A 1 85 ? -9.662 4.165 15.630 1.00 91.69 85 PHE A CA 1
ATOM 687 C C . PHE A 1 85 ? -10.237 2.766 15.862 1.00 91.69 85 PHE A C 1
ATOM 689 O O . PHE A 1 85 ? -9.545 1.764 15.694 1.00 91.69 85 PHE A O 1
ATOM 696 N N . LEU A 1 86 ? -11.518 2.692 16.225 1.00 91.81 86 LEU A N 1
ATOM 697 C CA . LEU A 1 86 ? -12.231 1.432 16.419 1.00 91.81 86 LEU A CA 1
ATOM 698 C C . LEU A 1 86 ? -12.997 1.057 15.141 1.00 91.81 86 LEU A C 1
ATOM 700 O O . LEU A 1 86 ? -14.039 1.640 14.843 1.00 91.81 86 LEU A O 1
ATOM 704 N N . LEU A 1 87 ? -12.490 0.076 14.394 1.00 91.31 87 LEU A N 1
ATOM 705 C CA . LEU A 1 87 ? -13.096 -0.413 13.159 1.00 91.31 87 LEU A CA 1
ATOM 706 C C . LEU A 1 87 ? -14.137 -1.499 13.469 1.00 91.31 87 LEU A C 1
ATOM 708 O O . LEU A 1 87 ? -13.799 -2.613 13.882 1.00 91.31 87 LEU A O 1
ATOM 712 N N . LYS A 1 88 ? -15.418 -1.158 13.297 1.00 92.75 88 LYS A N 1
ATOM 713 C CA . LYS A 1 88 ? -16.554 -2.061 13.552 1.00 92.75 88 LYS A CA 1
ATOM 714 C C . LYS A 1 88 ? -16.693 -3.122 12.450 1.00 92.75 88 LYS A C 1
ATOM 716 O O . LYS A 1 88 ? -16.077 -3.003 11.394 1.00 92.75 88 LYS A O 1
ATOM 721 N N . LYS A 1 89 ? -17.521 -4.137 12.710 1.00 91.50 89 LYS A N 1
ATOM 722 C CA . LYS A 1 89 ? -17.881 -5.194 11.755 1.00 91.50 89 LYS A CA 1
ATOM 723 C C . LYS A 1 89 ? -18.311 -4.612 10.404 1.00 91.50 89 LYS A C 1
ATOM 725 O O . LYS A 1 89 ? -19.058 -3.637 10.375 1.00 91.50 89 LYS A O 1
ATOM 730 N N . ASP A 1 90 ? -17.845 -5.234 9.325 1.00 90.06 90 ASP A N 1
ATOM 731 C CA . ASP A 1 90 ? -18.131 -4.912 7.921 1.00 90.06 90 ASP A CA 1
ATOM 732 C C . ASP A 1 90 ? -17.733 -3.482 7.501 1.00 90.06 90 ASP A C 1
ATOM 734 O O . ASP A 1 90 ? -18.080 -3.025 6.413 1.00 90.06 90 ASP A O 1
ATOM 738 N N . MET A 1 91 ? -16.977 -2.763 8.340 1.00 92.81 91 MET A N 1
ATOM 739 C CA . MET A 1 91 ? -16.417 -1.463 7.987 1.00 92.81 91 MET A CA 1
ATOM 740 C C . MET A 1 91 ? -15.030 -1.602 7.370 1.00 92.81 91 MET A C 1
ATOM 742 O O . MET A 1 91 ? -14.236 -2.467 7.746 1.00 92.81 91 MET A O 1
ATOM 746 N N . ILE A 1 92 ? -14.729 -0.665 6.472 1.00 93.06 92 ILE A N 1
ATOM 747 C CA . ILE A 1 92 ? -13.432 -0.520 5.819 1.00 93.06 92 ILE A CA 1
ATOM 748 C C . ILE A 1 92 ? -12.833 0.830 6.211 1.00 93.06 92 ILE A C 1
ATOM 750 O O . ILE A 1 92 ? -13.489 1.869 6.131 1.00 93.06 92 ILE A O 1
AT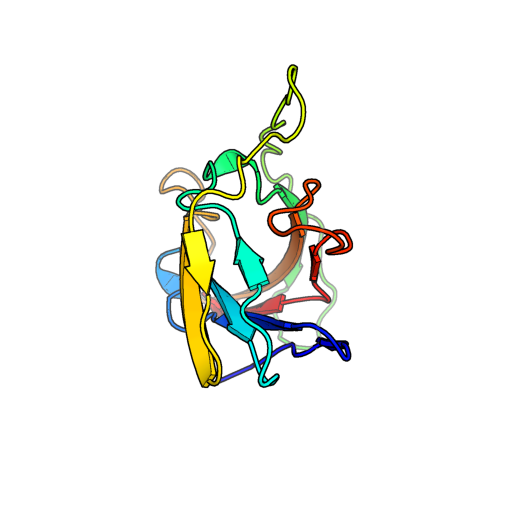OM 754 N N . LYS A 1 93 ? -11.567 0.817 6.623 1.00 93.75 93 LYS A N 1
ATOM 755 C CA . LYS A 1 93 ? -10.734 2.006 6.779 1.00 93.75 93 LYS A CA 1
ATOM 756 C C . LYS A 1 93 ? -9.786 2.091 5.593 1.00 93.75 93 LYS A C 1
ATOM 758 O O . LYS A 1 93 ? -9.081 1.133 5.292 1.00 93.75 93 LYS A O 1
ATOM 763 N N . GLN A 1 94 ? -9.771 3.244 4.939 1.00 95.25 94 GLN A N 1
ATOM 764 C CA . GLN A 1 94 ? -8.909 3.505 3.794 1.00 95.25 94 GLN A CA 1
ATOM 765 C C . GLN A 1 94 ? -7.750 4.420 4.189 1.00 95.25 94 GLN A C 1
ATOM 767 O O . GLN A 1 94 ? -7.940 5.408 4.906 1.00 95.25 94 GLN A O 1
ATOM 772 N N . TYR A 1 95 ? -6.565 4.104 3.681 1.00 93.44 95 TYR A N 1
ATOM 773 C CA . TYR A 1 95 ? -5.355 4.905 3.807 1.00 93.44 95 TYR A CA 1
ATOM 774 C C . TYR A 1 95 ? -4.808 5.178 2.414 1.00 93.44 95 TYR A C 1
ATOM 776 O O . TYR A 1 95 ? -4.489 4.254 1.668 1.00 93.44 95 TYR A O 1
ATOM 784 N N . LYS A 1 96 ? -4.730 6.456 2.049 1.00 94.06 96 LYS A N 1
ATOM 785 C CA . LYS A 1 96 ? -4.200 6.887 0.758 1.00 94.06 96 LYS A CA 1
ATOM 786 C C . LYS A 1 96 ? -2.692 7.086 0.872 1.00 94.06 96 LYS A C 1
ATOM 788 O O . LYS A 1 96 ? -2.240 7.845 1.725 1.00 94.06 96 LYS A O 1
ATOM 793 N N . PHE A 1 97 ? -1.955 6.467 -0.040 1.00 91.12 97 PHE A N 1
ATOM 794 C CA . PHE A 1 97 ? -0.520 6.634 -0.208 1.00 91.12 97 PHE A CA 1
ATOM 795 C C . PHE A 1 97 ? -0.221 7.172 -1.600 1.00 91.12 97 PHE A C 1
ATOM 797 O O . PHE A 1 97 ? -0.726 6.673 -2.604 1.00 91.12 97 PHE A O 1
ATOM 804 N N . ARG A 1 98 ? 0.634 8.183 -1.666 1.00 89.81 98 ARG A N 1
ATOM 805 C CA . ARG A 1 98 ? 1.216 8.703 -2.893 1.00 89.81 98 ARG A CA 1
ATOM 806 C C . ARG A 1 98 ? 2.605 8.108 -3.044 1.00 89.81 98 ARG A C 1
ATOM 808 O O . ARG A 1 98 ? 3.544 8.540 -2.374 1.00 89.81 98 ARG A O 1
ATOM 815 N N . ILE A 1 99 ? 2.702 7.110 -3.911 1.00 85.06 99 ILE A N 1
ATOM 816 C CA . ILE A 1 99 ? 3.940 6.376 -4.168 1.00 85.06 99 ILE A CA 1
ATOM 817 C C . ILE A 1 99 ? 4.726 6.994 -5.323 1.00 85.06 99 ILE A C 1
ATOM 819 O O . ILE A 1 99 ? 5.931 7.153 -5.201 1.00 85.06 99 ILE A O 1
ATOM 823 N N . LEU A 1 100 ? 4.070 7.434 -6.404 1.00 78.94 100 LEU A N 1
ATOM 824 C CA . LEU A 1 100 ? 4.750 8.115 -7.509 1.00 78.94 100 LEU A CA 1
ATOM 825 C C . LEU A 1 100 ? 4.643 9.631 -7.295 1.00 78.94 100 LEU A C 1
ATOM 827 O O . LEU A 1 100 ? 3.564 10.221 -7.400 1.00 78.94 100 LEU A O 1
ATOM 831 N N . SER A 1 101 ? 5.759 10.282 -6.969 1.00 65.69 101 SER A N 1
ATOM 832 C CA . SER A 1 101 ? 5.832 11.746 -6.968 1.00 65.69 101 SER A CA 1
ATOM 833 C C . SER A 1 101 ? 5.917 12.286 -8.397 1.00 65.69 101 SER A C 1
ATOM 835 O O . SER A 1 101 ? 6.355 11.602 -9.320 1.00 65.69 101 SER A O 1
ATOM 837 N N . SER A 1 102 ? 5.546 13.556 -8.579 1.00 55.03 102 SER A N 1
ATOM 838 C CA . SER A 1 102 ? 5.673 14.280 -9.855 1.00 55.03 102 SER A CA 1
ATOM 839 C C . SER A 1 102 ? 7.107 14.344 -10.395 1.00 55.03 102 SER A C 1
ATOM 841 O O . SER A 1 102 ? 7.298 14.627 -11.572 1.00 55.03 102 SER A O 1
ATOM 843 N N . THR A 1 103 ? 8.110 14.071 -9.559 1.00 56.25 103 THR A N 1
ATOM 844 C CA . THR A 1 103 ? 9.520 13.995 -9.957 1.00 56.25 103 THR A CA 1
ATOM 845 C C . THR A 1 103 ? 9.859 12.728 -10.750 1.00 56.25 103 THR A C 1
ATOM 847 O O . THR A 1 103 ? 10.815 12.745 -11.520 1.00 56.25 103 THR A O 1
ATOM 850 N N . TYR A 1 104 ? 9.070 11.651 -10.637 1.00 67.56 104 TYR A N 1
ATOM 851 C CA . TYR A 1 104 ? 9.264 10.440 -11.435 1.00 67.56 104 TYR A CA 1
ATOM 852 C C . TYR A 1 104 ? 8.509 10.539 -12.759 1.00 67.56 104 TYR A C 1
ATOM 854 O O . TYR A 1 104 ? 7.319 10.232 -12.866 1.00 67.56 104 TYR A O 1
ATOM 862 N N . SER A 1 105 ? 9.232 10.954 -13.797 1.00 69.56 105 SER A N 1
ATOM 863 C CA . SER A 1 105 ? 8.735 10.961 -15.174 1.00 69.56 105 SER A CA 1
ATOM 864 C C . SER A 1 105 ? 8.747 9.542 -15.743 1.00 69.56 105 SER A C 1
ATOM 866 O O . SER A 1 105 ? 9.656 9.152 -16.475 1.00 69.56 105 SER A O 1
ATOM 868 N N . LEU A 1 106 ? 7.745 8.740 -15.374 1.00 82.75 106 LEU A N 1
ATOM 869 C CA . LEU A 1 106 ? 7.534 7.433 -15.992 1.00 82.75 106 LEU A CA 1
ATOM 870 C C . LEU A 1 106 ? 7.288 7.610 -17.498 1.00 82.75 106 LEU A C 1
ATOM 872 O O . LEU A 1 106 ? 6.503 8.466 -17.915 1.00 82.75 106 LEU A O 1
ATOM 876 N N . LYS A 1 107 ? 7.968 6.792 -18.302 1.00 85.19 107 LYS A N 1
ATOM 877 C CA . LYS A 1 107 ? 7.838 6.776 -19.759 1.00 85.19 107 LYS A CA 1
ATOM 878 C C . LYS A 1 107 ? 6.441 6.277 -20.130 1.00 85.19 107 LYS A C 1
ATOM 880 O O . LYS A 1 107 ? 5.965 5.302 -19.554 1.00 85.19 107 LYS A O 1
ATOM 885 N N . LYS A 1 108 ? 5.815 6.946 -21.098 1.00 86.75 108 LYS A N 1
ATOM 886 C CA . LYS A 1 108 ? 4.546 6.505 -21.690 1.00 86.75 108 LYS A CA 1
ATOM 887 C C . LYS A 1 108 ? 4.731 5.180 -22.429 1.00 86.75 108 LYS A C 1
ATOM 889 O O . LYS A 1 108 ? 5.821 4.902 -22.932 1.00 86.75 108 LYS A O 1
ATOM 894 N N . ASP A 1 109 ? 3.661 4.401 -22.491 1.00 88.38 109 ASP A N 1
ATOM 895 C CA . ASP A 1 109 ? 3.566 3.103 -23.152 1.00 88.38 109 ASP A CA 1
ATOM 896 C C . ASP A 1 109 ? 4.577 2.068 -22.659 1.00 88.38 109 ASP A C 1
ATOM 898 O O . ASP A 1 109 ? 5.019 1.193 -23.403 1.00 88.38 109 ASP A O 1
ATOM 902 N N . LYS A 1 110 ? 4.928 2.148 -21.374 1.00 91.25 110 LYS A N 1
ATOM 903 C CA . LYS A 1 110 ? 5.758 1.148 -20.703 1.00 91.25 110 LYS A CA 1
ATOM 904 C C . LYS A 1 110 ? 4.962 0.423 -19.634 1.00 91.25 110 LYS A C 1
ATOM 906 O O . LYS A 1 110 ? 4.076 0.988 -18.987 1.00 91.25 110 LYS A O 1
ATOM 911 N N . TRP A 1 111 ? 5.310 -0.842 -19.460 1.00 93.31 111 TRP A N 1
ATOM 912 C CA . TRP A 1 111 ? 4.794 -1.675 -18.392 1.00 93.31 111 TRP A CA 1
ATOM 913 C C . TRP A 1 111 ? 5.678 -1.517 -17.173 1.00 93.31 111 TRP A C 1
ATOM 915 O O . TRP A 1 111 ? 6.898 -1.605 -17.259 1.00 93.31 111 TRP A O 1
ATOM 925 N N . TYR A 1 112 ? 5.059 -1.296 -16.028 1.00 91.69 112 TYR A N 1
ATOM 926 C CA . TYR A 1 112 ? 5.731 -1.140 -14.755 1.00 91.69 112 TYR A CA 1
ATOM 927 C C . TYR A 1 112 ? 5.251 -2.212 -13.798 1.00 91.69 112 TYR A C 1
ATOM 929 O O . TYR A 1 112 ? 4.083 -2.609 -13.824 1.00 91.69 112 TYR A O 1
ATOM 937 N N . ARG A 1 113 ? 6.155 -2.664 -12.931 1.00 92.25 113 ARG A N 1
ATOM 938 C CA . ARG A 1 113 ? 5.772 -3.460 -11.774 1.00 92.25 113 ARG A CA 1
ATOM 939 C C . ARG A 1 113 ? 6.521 -3.042 -10.530 1.00 92.25 113 ARG A C 1
ATOM 941 O O . ARG A 1 113 ? 7.673 -2.623 -10.607 1.00 92.25 113 ARG A O 1
ATOM 948 N N . PHE A 1 114 ? 5.874 -3.167 -9.384 1.00 91.12 114 PHE A N 1
ATOM 949 C CA . PHE A 1 114 ? 6.485 -2.797 -8.118 1.00 91.12 114 PHE A CA 1
ATOM 950 C C . PHE A 1 114 ? 5.984 -3.645 -6.962 1.00 91.12 114 PHE A C 1
ATOM 952 O O . PHE A 1 114 ? 4.936 -4.283 -7.056 1.00 91.12 114 PHE A O 1
ATOM 959 N N . LYS A 1 115 ? 6.753 -3.648 -5.877 1.00 91.50 115 LYS A N 1
ATOM 960 C CA . LYS A 1 115 ? 6.353 -4.209 -4.587 1.00 91.50 115 LYS A CA 1
ATOM 961 C C . LYS A 1 115 ? 6.345 -3.114 -3.540 1.00 91.50 115 LYS A C 1
ATOM 963 O O . LYS A 1 115 ? 7.201 -2.227 -3.570 1.00 91.50 115 LYS A O 1
ATOM 968 N N . VAL A 1 116 ? 5.405 -3.199 -2.610 1.00 89.44 116 VAL A N 1
ATOM 969 C CA . VAL A 1 116 ? 5.352 -2.327 -1.438 1.00 89.44 116 VAL A CA 1
ATOM 970 C C . VAL A 1 116 ? 5.391 -3.136 -0.156 1.00 89.44 116 VAL A C 1
ATOM 972 O O . VAL A 1 116 ? 4.879 -4.250 -0.098 1.00 89.44 116 VAL A O 1
ATOM 975 N N . SER A 1 117 ? 5.986 -2.545 0.871 1.00 88.12 117 SER A N 1
ATOM 976 C CA . SER A 1 117 ? 5.972 -3.047 2.238 1.00 88.12 117 SER A CA 1
ATOM 977 C C . SER A 1 117 ? 5.555 -1.926 3.180 1.00 88.12 117 SER A C 1
ATOM 979 O O . SER A 1 117 ? 5.905 -0.765 2.973 1.00 88.12 117 SER A O 1
ATOM 981 N N . LEU A 1 118 ? 4.808 -2.278 4.216 1.00 86.31 118 LEU A N 1
ATOM 982 C CA . LEU A 1 118 ? 4.458 -1.418 5.333 1.00 86.31 118 LEU A CA 1
ATOM 983 C C . LEU A 1 118 ? 5.054 -2.063 6.582 1.00 86.31 118 LEU A C 1
ATOM 985 O O . LEU A 1 118 ? 4.507 -3.026 7.120 1.00 86.31 118 LEU A O 1
ATOM 989 N N . GLU A 1 119 ? 6.195 -1.538 7.024 1.00 67.88 119 GLU A N 1
ATOM 990 C CA . GLU A 1 119 ? 7.025 -2.124 8.091 1.00 67.88 119 GLU A CA 1
ATOM 991 C C . GLU A 1 119 ? 6.442 -1.956 9.507 1.00 67.88 119 GLU A 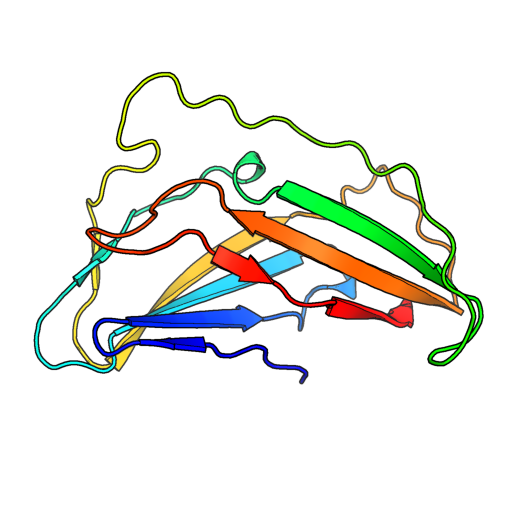C 1
ATOM 993 O O . GLU A 1 119 ? 7.103 -2.238 10.501 1.00 67.88 119 GLU A O 1
ATOM 998 N N . THR A 1 120 ? 5.195 -1.500 9.631 1.00 67.69 120 THR A N 1
ATOM 999 C CA . THR A 1 120 ? 4.575 -1.205 10.927 1.00 67.69 120 THR A CA 1
ATOM 1000 C C . THR A 1 120 ? 3.236 -1.911 11.069 1.00 67.69 120 THR A C 1
ATOM 1002 O O . THR A 1 120 ? 2.404 -1.893 10.158 1.00 67.69 120 THR A O 1
ATOM 1005 N N . SER A 1 121 ? 2.990 -2.482 12.250 1.00 70.69 121 SER A N 1
ATOM 1006 C CA . SER A 1 121 ? 1.657 -2.934 12.640 1.00 70.69 121 SER A CA 1
ATOM 1007 C C . SER A 1 121 ? 0.749 -1.710 12.762 1.00 70.69 121 SER A C 1
ATOM 1009 O O . SER A 1 121 ? 0.824 -0.951 13.723 1.00 70.69 121 SER A O 1
ATOM 1011 N N . ILE A 1 122 ? -0.107 -1.500 11.767 1.00 78.12 122 ILE A N 1
ATOM 1012 C CA . ILE A 1 122 ? -1.125 -0.431 11.739 1.00 78.12 122 ILE A CA 1
ATOM 1013 C C . ILE A 1 122 ? -2.398 -0.801 12.504 1.00 78.12 122 ILE A C 1
ATOM 1015 O O . ILE A 1 122 ? -3.327 -0.007 12.661 1.00 78.12 122 ILE A O 1
ATOM 1019 N N . CYS A 1 123 ? -2.462 -2.040 12.972 1.00 74.38 123 CYS A N 1
ATOM 1020 C CA . CYS A 1 123 ? -3.509 -2.534 13.834 1.00 74.38 123 CYS A CA 1
ATOM 1021 C C . CYS A 1 123 ? -2.935 -3.511 14.853 1.00 74.38 123 CYS A C 1
ATOM 1023 O O . CYS A 1 123 ? -1.874 -4.108 14.654 1.00 74.38 123 CYS A O 1
ATOM 1025 N N . LYS A 1 124 ? -3.617 -3.617 15.996 1.00 71.94 124 LYS A N 1
ATOM 1026 C CA . LYS A 1 124 ? -3.180 -4.483 17.092 1.00 71.94 124 LYS A CA 1
ATOM 1027 C C . LYS A 1 124 ? -3.229 -5.941 16.615 1.00 71.94 124 LYS A C 1
ATOM 1029 O O . LYS A 1 124 ? -4.294 -6.379 16.201 1.00 71.94 124 LYS A O 1
ATOM 1034 N N . ASN A 1 125 ? -2.102 -6.654 16.710 1.00 68.19 1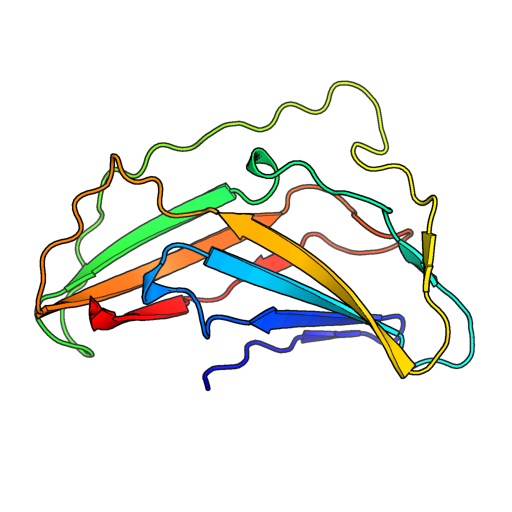25 ASN A N 1
ATOM 1035 C CA . ASN A 1 125 ? -1.903 -8.039 16.242 1.00 68.19 125 ASN A CA 1
ATOM 1036 C C . ASN A 1 125 ? -1.919 -8.227 14.715 1.00 68.19 125 ASN A C 1
ATOM 1038 O O . ASN A 1 125 ? -2.143 -9.330 14.223 1.00 68.19 125 ASN A O 1
ATOM 1042 N N . CYS A 1 126 ? -1.671 -7.159 13.963 1.00 69.88 126 CYS A N 1
ATOM 1043 C CA . CYS A 1 126 ? -1.511 -7.253 12.521 1.00 69.88 126 CYS A CA 1
ATOM 1044 C C . CYS A 1 126 ? -0.054 -7.507 12.148 1.00 69.88 126 CYS A C 1
ATOM 1046 O O . CYS A 1 126 ? 0.846 -6.817 12.639 1.00 69.88 126 CYS A O 1
ATOM 1048 N N . ASP A 1 127 ? 0.150 -8.462 11.246 1.00 70.19 127 ASP A N 1
ATOM 1049 C CA . ASP A 1 127 ? 1.444 -8.689 10.615 1.00 70.19 127 ASP A CA 1
ATOM 1050 C C . ASP A 1 127 ? 1.775 -7.548 9.653 1.00 70.19 127 ASP A C 1
ATOM 1052 O O . ASP A 1 127 ? 0.903 -6.781 9.225 1.00 70.19 127 ASP A O 1
ATOM 1056 N N . ASN A 1 128 ? 3.051 -7.475 9.282 1.00 74.94 128 ASN A N 1
ATOM 1057 C CA . ASN A 1 128 ? 3.520 -6.560 8.254 1.00 74.94 128 ASN A CA 1
ATOM 1058 C C . ASN A 1 128 ? 2.766 -6.803 6.944 1.00 74.94 128 ASN A C 1
ATOM 1060 O O . ASN A 1 128 ? 2.552 -7.942 6.523 1.00 74.94 128 ASN A O 1
ATOM 1064 N N . ILE A 1 129 ? 2.384 -5.712 6.288 1.00 81.69 129 ILE A N 1
ATOM 1065 C CA . ILE A 1 129 ? 1.711 -5.771 4.994 1.00 81.69 129 ILE A CA 1
ATOM 1066 C C . ILE A 1 129 ? 2.792 -5.709 3.925 1.00 81.69 129 ILE A C 1
ATOM 1068 O O . ILE A 1 129 ? 3.529 -4.732 3.846 1.00 81.69 129 ILE A O 1
ATOM 1072 N N . SER A 1 130 ? 2.872 -6.742 3.095 1.00 85.50 130 SER A N 1
ATOM 1073 C CA . SER A 1 130 ? 3.765 -6.795 1.941 1.00 85.50 130 SER A CA 1
ATOM 1074 C C . SER A 1 130 ? 2.960 -7.213 0.723 1.00 85.50 130 SER A C 1
ATOM 1076 O O . SER A 1 130 ? 2.115 -8.103 0.816 1.00 85.50 130 SER A O 1
ATOM 1078 N N . SER A 1 131 ? 3.182 -6.553 -0.409 1.00 86.56 131 SER A N 1
ATOM 1079 C CA . SER A 1 131 ? 2.495 -6.885 -1.651 1.00 86.56 131 SER A CA 1
ATOM 1080 C C . SER A 1 131 ? 3.289 -7.883 -2.488 1.00 86.56 131 SER A C 1
ATOM 1082 O O . SER A 1 131 ? 4.522 -7.848 -2.556 1.00 86.56 131 SER A O 1
ATOM 1084 N N . ASP A 1 132 ? 2.559 -8.688 -3.255 1.00 89.44 132 ASP A N 1
ATOM 1085 C CA . ASP A 1 132 ? 3.097 -9.274 -4.478 1.00 89.44 132 ASP A CA 1
ATOM 1086 C C . ASP A 1 132 ? 3.400 -8.189 -5.526 1.00 89.44 132 ASP A C 1
ATOM 1088 O O . ASP A 1 132 ? 3.232 -6.986 -5.289 1.00 89.44 132 ASP A O 1
ATOM 1092 N N . TRP A 1 133 ? 3.883 -8.611 -6.696 1.00 90.56 133 TRP A N 1
ATOM 1093 C CA . TRP A 1 133 ? 4.095 -7.704 -7.818 1.00 90.56 133 TRP A CA 1
ATOM 1094 C C . TRP A 1 133 ? 2.781 -7.052 -8.246 1.00 90.56 133 TRP A C 1
ATOM 1096 O O . TRP A 1 133 ? 1.824 -7.718 -8.640 1.00 90.56 133 TRP A O 1
ATOM 1106 N N . ILE A 1 134 ? 2.767 -5.728 -8.202 1.00 89.31 134 ILE A N 1
ATOM 1107 C CA . ILE A 1 134 ? 1.687 -4.898 -8.708 1.00 89.31 134 ILE A CA 1
ATOM 1108 C C . ILE A 1 134 ? 2.073 -4.425 -10.100 1.00 89.31 134 ILE A C 1
ATOM 1110 O O . ILE A 1 134 ? 3.100 -3.770 -10.244 1.00 89.31 134 ILE A O 1
ATOM 1114 N N . TYR A 1 135 ? 1.243 -4.720 -11.096 1.00 90.44 135 TYR A N 1
ATOM 1115 C CA . TYR A 1 135 ? 1.485 -4.387 -12.498 1.00 90.44 135 TYR A CA 1
ATOM 1116 C C . TYR A 1 135 ? 0.608 -3.218 -12.933 1.00 90.44 135 TYR A C 1
ATOM 1118 O O . TYR A 1 135 ? -0.581 -3.172 -12.611 1.00 90.44 135 TYR A O 1
ATOM 1126 N N . PHE A 1 136 ? 1.178 -2.281 -13.685 1.00 89.31 136 PHE A N 1
ATOM 1127 C CA . PHE A 1 136 ? 0.421 -1.198 -14.303 1.00 89.31 136 PHE A CA 1
ATOM 1128 C C . PHE A 1 136 ? 1.096 -0.703 -15.584 1.00 89.31 136 PHE A C 1
ATOM 1130 O O . PHE A 1 136 ? 2.315 -0.785 -15.734 1.00 89.31 136 PHE A O 1
ATOM 1137 N N . LYS A 1 137 ? 0.296 -0.165 -16.506 1.00 89.69 137 LYS A N 1
ATOM 1138 C CA . LYS A 1 137 ? 0.780 0.504 -17.717 1.00 89.69 137 LYS A CA 1
ATOM 1139 C C . LYS A 1 137 ? 0.703 2.022 -17.527 1.00 89.69 137 LYS A C 1
ATOM 1141 O O . LYS A 1 137 ? -0.260 2.517 -16.939 1.00 89.69 137 LYS A O 1
ATOM 1146 N N . ARG A 1 138 ? 1.721 2.740 -18.000 1.00 83.75 138 ARG A N 1
ATOM 1147 C CA . ARG A 1 138 ? 1.765 4.211 -18.054 1.00 83.75 138 ARG A CA 1
ATOM 1148 C C . ARG A 1 138 ? 1.540 4.702 -19.476 1.00 83.75 138 ARG A C 1
ATOM 1150 O O . ARG A 1 138 ? 1.993 4.000 -20.404 1.00 83.75 138 ARG A O 1
#